Protein AF-A0A0Z8J1K8-F1 (afdb_monomer_lite)

Radius of gyration: 13.51 Å; chains: 1; bounding box: 34×31×32 Å

InterPro domains:
  IPR025164 Toastrack DUF4097 [PF13349] (2-109)

pLDDT: mean 90.35, std 10.26, range [51.66, 98.38]

Organism: Streptococcus suis (NCBI:txid1307)

Sequence (131 aa):
MTIQDFQLFVENGDMLIENSHISLIRLLHINGEVAINQSTLTSPADITDTTRSILTVEDGDFKAENLKLEGKHGISNYDGSIDISLHPKTKTDIHIDASQNNLGIDLPTYSNPQATNYLYISTLDGELNIQ

Secondary structure (DSSP, 8-state):
-EEEEEEEEEESS-EEEES-EEEEEEEEEESS-EEEES-EEE--TT--TT--EEEEEEES-EEEEEEEEESEEEEEEEES-EEEEE-HHHHTSEEEEEEETTB-----TTB-TT-SEEEEEEESSS-EEE-

Foldseek 3Di:
DEEEADDDEEEADEAEAEPYEYQAQEYEYEHYEYEAEPYEYEHDPPADPPGAREYEYEAYEYEYYQYHYHAGYEYEYEHYEYAYEHNPVCLQFEAEDEDEQPDDDDDDPSHDPPGRYYYYYYYYPYYYHYD

Structure (mmCIF, N/CA/C/O backbone):
data_AF-A0A0Z8J1K8-F1
#
_entry.id   AF-A0A0Z8J1K8-F1
#
loop_
_atom_site.group_PDB
_atom_site.id
_atom_site.type_symbol
_atom_site.label_atom_id
_atom_site.label_alt_id
_atom_site.label_comp_id
_atom_site.label_asym_id
_atom_site.label_entity_id
_atom_site.label_seq_id
_atom_site.pdbx_PDB_ins_code
_atom_site.Cartn_x
_atom_site.Cartn_y
_atom_site.Cartn_z
_atom_site.occupancy
_atom_site.B_iso_or_equiv
_atom_site.auth_seq_id
_atom_site.auth_comp_id
_atom_site.auth_asym_id
_atom_site.auth_atom_id
_atom_site.pdbx_PDB_model_num
ATOM 1 N N . MET A 1 1 ? 1.849 -16.063 8.731 1.00 70.44 1 MET A N 1
ATOM 2 C CA . MET A 1 1 ? 3.192 -15.703 9.247 1.00 70.44 1 MET A CA 1
ATOM 3 C C . MET A 1 1 ? 3.130 -14.282 9.788 1.00 70.44 1 MET A C 1
ATOM 5 O O . MET A 1 1 ? 2.420 -13.484 9.185 1.00 70.44 1 MET A O 1
ATOM 9 N N . THR A 1 2 ? 3.818 -13.982 10.895 1.00 75.69 2 THR A N 1
ATOM 10 C CA . THR A 1 2 ? 3.892 -12.622 11.459 1.00 75.69 2 THR A CA 1
ATOM 11 C C . THR A 1 2 ? 5.333 -12.133 11.422 1.00 75.69 2 THR A C 1
ATOM 13 O O . THR A 1 2 ? 6.205 -12.812 11.961 1.00 75.69 2 THR A O 1
ATOM 16 N N . ILE A 1 3 ? 5.576 -10.981 10.798 1.00 83.38 3 ILE A N 1
ATOM 17 C CA . ILE A 1 3 ? 6.897 -10.339 10.717 1.00 83.38 3 ILE A CA 1
ATOM 18 C C . ILE A 1 3 ? 6.809 -8.977 11.408 1.00 83.38 3 ILE A C 1
ATOM 20 O O . ILE A 1 3 ? 5.862 -8.230 11.166 1.00 83.38 3 ILE A O 1
ATOM 24 N N . GLN A 1 4 ? 7.770 -8.671 12.281 1.00 83.88 4 GLN A N 1
ATOM 25 C CA . GLN A 1 4 ? 7.846 -7.393 12.991 1.00 83.88 4 GLN A CA 1
ATOM 26 C C . GLN A 1 4 ? 8.943 -6.505 12.406 1.00 83.88 4 GLN A C 1
ATOM 28 O O . GLN A 1 4 ? 9.975 -7.017 11.976 1.00 83.88 4 GLN A O 1
ATOM 33 N N . ASP A 1 5 ? 8.693 -5.195 12.398 1.00 82.88 5 ASP A N 1
ATOM 34 C CA . ASP A 1 5 ? 9.638 -4.142 12.010 1.00 82.88 5 ASP A CA 1
ATOM 35 C C . ASP A 1 5 ? 10.343 -4.400 10.676 1.00 82.88 5 ASP A C 1
ATOM 37 O O . ASP A 1 5 ? 11.548 -4.204 10.512 1.00 82.88 5 ASP A O 1
ATOM 41 N N . PHE A 1 6 ? 9.560 -4.867 9.705 1.00 85.69 6 PHE A N 1
ATOM 42 C CA . PHE A 1 6 ? 10.064 -5.315 8.426 1.00 85.69 6 PHE A CA 1
ATOM 43 C C . PHE A 1 6 ? 10.659 -4.152 7.636 1.00 85.69 6 PHE A C 1
ATOM 45 O O . PHE A 1 6 ? 9.991 -3.147 7.352 1.00 85.69 6 PHE A O 1
ATOM 52 N N . GLN A 1 7 ? 11.929 -4.329 7.280 1.00 90.81 7 GLN A N 1
ATOM 53 C CA . GLN A 1 7 ? 12.661 -3.486 6.353 1.00 90.81 7 GLN A CA 1
ATOM 54 C C . GLN A 1 7 ? 13.272 -4.368 5.277 1.00 90.81 7 GLN A C 1
ATOM 56 O O . GLN A 1 7 ? 14.048 -5.272 5.588 1.00 90.81 7 GLN A O 1
ATOM 61 N N . LEU A 1 8 ? 12.926 -4.107 4.022 1.00 92.25 8 LEU A N 1
ATOM 62 C CA . LEU A 1 8 ? 13.472 -4.849 2.897 1.00 92.25 8 LEU A CA 1
ATOM 63 C C . LEU A 1 8 ? 13.803 -3.916 1.738 1.00 92.25 8 LEU A C 1
ATOM 65 O O . LEU A 1 8 ? 13.099 -2.944 1.459 1.00 92.25 8 LEU A O 1
ATOM 69 N N . PHE A 1 9 ? 14.900 -4.252 1.076 1.00 93.62 9 PHE A N 1
ATOM 70 C CA . PHE A 1 9 ? 15.330 -3.658 -0.168 1.00 93.62 9 PHE A CA 1
ATOM 71 C C . PHE A 1 9 ? 15.551 -4.777 -1.179 1.00 93.62 9 PHE A C 1
ATOM 73 O O . PHE A 1 9 ? 16.269 -5.733 -0.876 1.00 93.62 9 PHE A O 1
ATOM 80 N N . VAL A 1 10 ? 14.908 -4.676 -2.338 1.00 92.75 10 VAL A N 1
ATOM 81 C CA . VAL A 1 10 ? 15.067 -5.631 -3.437 1.00 92.75 10 VAL A CA 1
ATOM 82 C C . VAL A 1 10 ? 15.447 -4.875 -4.694 1.00 92.75 10 VAL A C 1
ATOM 84 O O . VAL A 1 10 ? 14.782 -3.917 -5.080 1.00 92.75 10 VAL A O 1
ATOM 87 N N . GLU A 1 11 ? 16.535 -5.328 -5.307 1.00 90.25 11 GLU A N 1
ATOM 88 C CA . GLU A 1 11 ? 17.012 -4.856 -6.597 1.00 90.25 11 GLU A CA 1
ATOM 89 C C . GLU A 1 11 ? 16.850 -5.998 -7.598 1.00 90.25 11 GLU A C 1
ATOM 91 O O . GLU A 1 11 ? 17.628 -6.958 -7.593 1.00 90.25 11 GLU A O 1
ATOM 96 N N . ASN A 1 12 ? 15.887 -5.836 -8.499 1.00 92.62 12 ASN A N 1
ATOM 97 C CA . ASN A 1 12 ? 15.514 -6.731 -9.589 1.00 92.62 12 ASN A CA 1
ATOM 98 C C . ASN A 1 12 ? 14.6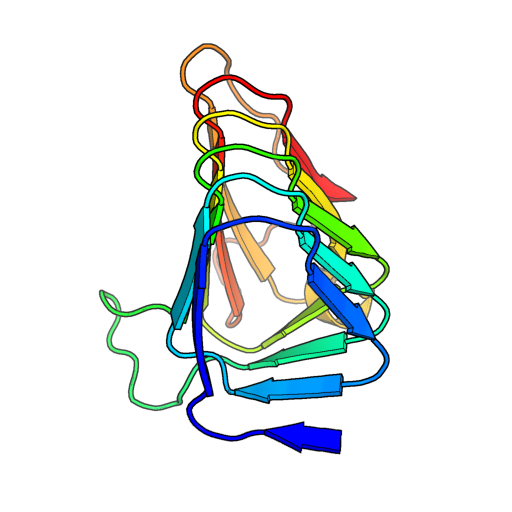69 -7.956 -9.213 1.00 92.62 12 ASN A C 1
ATOM 100 O O . ASN A 1 12 ? 14.879 -8.613 -8.192 1.00 92.62 12 ASN A O 1
ATOM 104 N N . GLY A 1 13 ? 13.805 -8.326 -10.163 1.00 93.25 13 GLY A N 1
ATOM 105 C CA . GLY A 1 13 ? 12.930 -9.493 -10.085 1.00 93.25 13 GLY A CA 1
ATOM 106 C C . GLY A 1 13 ? 11.642 -9.193 -9.330 1.00 93.25 13 GLY A C 1
ATOM 107 O O . GLY A 1 13 ? 11.560 -8.210 -8.610 1.00 93.25 13 GLY A O 1
ATOM 108 N N . ASP A 1 14 ? 10.632 -10.039 -9.505 1.00 96.75 14 ASP A N 1
ATOM 109 C CA . ASP A 1 14 ? 9.318 -9.778 -8.922 1.00 96.75 14 ASP A CA 1
ATOM 110 C C . ASP A 1 14 ? 9.245 -10.226 -7.459 1.00 96.75 14 ASP A C 1
ATOM 112 O O . ASP A 1 14 ? 9.809 -11.252 -7.055 1.00 96.75 14 ASP A O 1
ATOM 116 N N . MET A 1 15 ? 8.479 -9.481 -6.668 1.00 96.44 15 MET A N 1
ATOM 117 C CA . MET A 1 15 ? 8.176 -9.797 -5.282 1.00 96.44 15 MET A CA 1
ATOM 118 C C . MET A 1 15 ? 6.718 -10.211 -5.126 1.00 96.44 15 MET A C 1
ATOM 120 O O . MET A 1 15 ? 5.805 -9.488 -5.512 1.00 96.44 15 MET A O 1
ATOM 124 N N . LEU A 1 16 ? 6.501 -11.334 -4.443 1.00 96.69 16 LEU A N 1
ATOM 125 C CA . LEU A 1 16 ? 5.178 -11.800 -4.048 1.00 96.69 16 LEU A CA 1
ATOM 126 C C . LEU A 1 16 ? 5.117 -12.003 -2.530 1.00 96.69 16 LEU A C 1
ATOM 128 O O . LEU A 1 16 ? 5.899 -12.764 -1.958 1.00 96.69 16 LEU A O 1
ATOM 132 N N . ILE A 1 17 ? 4.158 -11.342 -1.884 1.00 95.06 17 ILE A N 1
ATOM 133 C CA . ILE A 1 17 ? 3.821 -11.526 -0.471 1.00 95.06 17 ILE A CA 1
ATOM 134 C C . ILE A 1 17 ? 2.376 -12.001 -0.380 1.00 95.06 17 ILE A C 1
ATOM 136 O O . ILE A 1 17 ? 1.454 -11.292 -0.775 1.00 95.06 17 ILE A O 1
ATOM 140 N N . GLU A 1 18 ? 2.162 -13.172 0.215 1.00 96.56 18 GLU A N 1
ATOM 141 C CA . GLU A 1 18 ? 0.822 -13.743 0.360 1.00 96.56 18 GLU A CA 1
ATOM 142 C C . GLU A 1 18 ? 0.537 -14.185 1.792 1.00 96.56 18 GLU A C 1
ATOM 144 O O . GLU A 1 18 ? 1.435 -14.626 2.519 1.00 96.56 18 GLU A O 1
ATOM 149 N N . ASN A 1 19 ? -0.735 -14.101 2.193 1.00 96.25 19 ASN A N 1
ATOM 150 C CA . ASN A 1 19 ? -1.257 -14.692 3.431 1.00 96.25 19 ASN A CA 1
ATOM 151 C C . ASN A 1 19 ? -0.440 -14.331 4.688 1.00 96.25 19 ASN A C 1
ATOM 153 O O . ASN A 1 19 ? -0.187 -15.161 5.576 1.00 96.25 19 ASN A O 1
ATOM 157 N N . SER A 1 20 ? 0.010 -13.077 4.752 1.00 95.44 20 SER A N 1
ATOM 158 C CA . SER A 1 20 ? 0.976 -12.609 5.743 1.00 95.44 20 SER A CA 1
ATOM 159 C C . SER A 1 20 ? 0.445 -11.442 6.569 1.00 95.44 20 SER A C 1
ATOM 161 O O . SER A 1 20 ? -0.391 -10.661 6.125 1.00 95.44 20 SER A O 1
ATOM 163 N N . HIS A 1 21 ? 0.936 -11.326 7.802 1.00 96.19 21 HIS A N 1
ATOM 164 C CA . HIS A 1 21 ? 0.732 -10.160 8.655 1.00 96.19 21 HIS A CA 1
ATOM 165 C C . HIS A 1 21 ? 2.093 -9.513 8.912 1.00 96.19 21 HIS A C 1
ATOM 167 O O . HIS A 1 21 ? 2.979 -10.140 9.496 1.00 96.19 21 HIS A O 1
ATOM 173 N N . ILE A 1 22 ? 2.283 -8.287 8.435 1.00 92.94 22 ILE A N 1
ATOM 174 C CA . ILE A 1 22 ? 3.586 -7.623 8.406 1.00 92.94 22 ILE A CA 1
ATOM 175 C C . ILE A 1 22 ? 3.462 -6.275 9.103 1.00 92.94 22 ILE A C 1
ATOM 177 O O . ILE A 1 22 ? 2.717 -5.415 8.641 1.00 92.94 22 ILE A O 1
ATOM 181 N N . SER A 1 23 ? 4.229 -6.083 10.176 1.00 92.25 23 SER A N 1
ATOM 182 C CA . SER A 1 23 ? 4.541 -4.740 10.668 1.00 92.25 23 SER A CA 1
ATOM 183 C C . SER A 1 23 ? 5.586 -4.142 9.738 1.00 92.25 23 SER A C 1
ATOM 185 O O . SER A 1 23 ? 6.742 -4.568 9.751 1.00 92.25 23 SER A O 1
ATOM 187 N N . LEU A 1 24 ? 5.165 -3.226 8.872 1.00 91.38 24 LEU A N 1
ATOM 188 C CA . LEU A 1 24 ? 6.003 -2.641 7.835 1.00 91.38 24 LEU A CA 1
ATOM 189 C C . LEU A 1 24 ? 6.597 -1.326 8.331 1.00 91.38 24 LEU A C 1
ATOM 191 O O . LEU A 1 24 ? 5.866 -0.394 8.659 1.00 91.38 24 LEU A O 1
ATOM 195 N N . ILE A 1 25 ? 7.925 -1.222 8.306 1.00 90.94 25 ILE A N 1
ATOM 196 C CA . ILE A 1 25 ? 8.607 0.071 8.416 1.00 90.94 25 ILE A CA 1
ATOM 197 C C . ILE A 1 25 ? 8.923 0.583 7.016 1.00 90.94 25 ILE A C 1
ATOM 199 O O . ILE A 1 25 ? 8.557 1.707 6.669 1.00 90.94 25 ILE A O 1
ATOM 203 N N . ARG A 1 26 ? 9.602 -0.239 6.208 1.00 92.56 26 ARG A N 1
ATOM 204 C CA . ARG A 1 26 ? 10.054 0.172 4.880 1.00 92.56 26 ARG A CA 1
ATOM 205 C C . ARG A 1 26 ? 10.154 -0.998 3.906 1.00 92.56 26 ARG A C 1
ATOM 207 O O . ARG A 1 26 ? 10.770 -2.010 4.210 1.00 92.56 26 ARG A O 1
ATOM 214 N N . LEU A 1 27 ? 9.637 -0.818 2.704 1.00 95.00 27 LEU A N 1
ATOM 215 C CA . LEU A 1 27 ? 9.913 -1.654 1.549 1.00 95.00 27 LEU A CA 1
ATOM 216 C C . LEU A 1 27 ? 10.325 -0.735 0.402 1.00 95.00 27 LEU A C 1
ATOM 218 O O . LEU A 1 27 ? 9.585 0.174 0.043 1.00 95.00 27 LEU A O 1
ATOM 222 N N . LEU A 1 28 ? 11.515 -0.953 -0.144 1.00 96.38 28 LEU A N 1
ATOM 223 C CA . LEU A 1 28 ? 11.948 -0.316 -1.382 1.00 96.38 28 LEU A CA 1
ATOM 224 C C . LEU A 1 28 ? 12.226 -1.416 -2.405 1.00 96.38 28 LEU A C 1
ATOM 226 O O . LEU A 1 28 ? 13.009 -2.327 -2.135 1.00 96.38 28 LEU A O 1
ATOM 230 N N . HIS A 1 29 ? 11.568 -1.322 -3.551 1.00 97.25 29 HIS A N 1
ATOM 231 C CA . HIS A 1 29 ? 11.676 -2.273 -4.640 1.00 97.25 29 HIS A CA 1
ATOM 232 C C . HIS A 1 29 ? 12.064 -1.555 -5.926 1.00 97.25 29 HIS A C 1
ATOM 234 O O . HIS A 1 29 ? 11.454 -0.549 -6.288 1.00 97.25 29 HIS A O 1
ATOM 240 N N . ILE A 1 30 ? 13.074 -2.075 -6.610 1.00 95.81 30 ILE A N 1
ATOM 241 C CA . ILE A 1 30 ? 13.608 -1.503 -7.843 1.00 95.81 30 ILE A CA 1
ATOM 242 C C . ILE A 1 30 ? 13.600 -2.592 -8.921 1.00 95.81 30 ILE A C 1
ATOM 244 O O . ILE A 1 30 ? 14.013 -3.719 -8.646 1.00 95.81 30 ILE A O 1
ATOM 248 N N . ASN A 1 31 ? 13.181 -2.242 -10.141 1.00 93.94 31 ASN A N 1
ATOM 249 C CA . ASN A 1 31 ? 13.203 -3.088 -11.343 1.00 93.94 31 ASN A CA 1
ATOM 250 C C . ASN A 1 31 ? 12.449 -4.427 -11.205 1.00 93.94 31 ASN A C 1
ATOM 252 O O . ASN A 1 31 ? 13.024 -5.509 -11.367 1.00 93.94 31 ASN A O 1
ATOM 256 N N . GLY A 1 32 ? 11.158 -4.373 -10.908 1.00 94.75 32 GLY A N 1
ATOM 257 C CA . GLY A 1 32 ? 10.283 -5.540 -10.900 1.00 94.75 32 GLY A CA 1
ATOM 258 C C . GLY A 1 32 ? 8.939 -5.251 -10.249 1.00 94.75 32 GLY A C 1
ATOM 259 O O . GLY A 1 32 ? 8.777 -4.261 -9.529 1.00 94.75 32 GLY A O 1
ATOM 260 N N . GLU A 1 33 ? 7.977 -6.134 -10.499 1.00 96.44 33 GLU A N 1
ATOM 261 C CA . GLU A 1 33 ? 6.629 -5.990 -9.957 1.00 96.44 33 GLU A CA 1
ATOM 262 C C . GLU A 1 33 ? 6.578 -6.385 -8.478 1.00 96.44 33 GLU A C 1
ATOM 264 O O . GLU A 1 33 ? 7.276 -7.290 -8.016 1.00 96.44 33 GLU A O 1
ATOM 269 N N . VAL A 1 34 ? 5.691 -5.735 -7.727 1.00 97.81 34 VAL A N 1
ATOM 270 C CA . VAL A 1 34 ? 5.396 -6.093 -6.338 1.00 97.81 34 VAL A CA 1
ATOM 271 C C . VAL A 1 34 ? 3.922 -6.452 -6.216 1.00 97.81 34 VAL A C 1
ATOM 273 O O . VAL A 1 34 ? 3.049 -5.616 -6.440 1.00 97.81 34 VAL A O 1
ATOM 276 N N . ALA A 1 35 ? 3.649 -7.684 -5.791 1.00 98.19 35 ALA A N 1
ATOM 277 C CA . ALA A 1 35 ? 2.314 -8.189 -5.508 1.00 98.19 35 ALA A CA 1
ATOM 278 C C . ALA A 1 35 ? 2.144 -8.501 -4.010 1.00 98.19 35 ALA A C 1
ATOM 280 O O . ALA A 1 35 ? 2.912 -9.278 -3.436 1.00 98.19 35 ALA A O 1
ATOM 281 N N . ILE A 1 36 ? 1.121 -7.927 -3.365 1.00 97.31 36 ILE A N 1
ATOM 282 C CA . ILE A 1 36 ? 0.768 -8.221 -1.965 1.00 97.31 36 ILE A CA 1
ATOM 283 C C . ILE A 1 36 ? -0.690 -8.671 -1.866 1.00 97.31 36 ILE A C 1
ATOM 285 O O . ILE A 1 36 ? -1.606 -7.852 -1.887 1.00 97.31 36 ILE A O 1
ATOM 289 N N . ASN A 1 37 ? -0.913 -9.967 -1.658 1.00 97.81 37 ASN A N 1
ATOM 290 C CA . ASN A 1 37 ? -2.251 -10.553 -1.696 1.00 97.81 37 ASN A CA 1
ATOM 291 C C . ASN A 1 37 ? -2.666 -11.131 -0.344 1.00 97.81 37 ASN A C 1
ATOM 293 O O . ASN A 1 37 ? -1.873 -11.751 0.373 1.00 97.81 37 ASN A O 1
ATOM 297 N N . GLN A 1 38 ? -3.937 -10.934 0.012 1.00 97.38 38 GLN A N 1
ATOM 298 C CA . GLN A 1 38 ? -4.578 -11.512 1.200 1.00 97.38 38 GLN A CA 1
ATOM 299 C C . GLN A 1 38 ? -3.768 -11.286 2.486 1.00 97.38 38 GLN A C 1
ATOM 301 O O . GLN A 1 38 ? -3.685 -12.148 3.363 1.00 97.38 38 GLN A O 1
ATOM 306 N N . SER A 1 39 ? -3.130 -10.122 2.575 1.00 97.62 39 SER A N 1
ATOM 307 C CA . SER A 1 39 ? -2.177 -9.800 3.629 1.00 97.62 39 SER A CA 1
ATOM 308 C C . SER A 1 39 ? -2.631 -8.586 4.428 1.00 97.62 39 SER A C 1
ATOM 310 O O . SER A 1 39 ? -3.457 -7.784 3.991 1.00 97.62 39 SER A O 1
ATOM 312 N N . THR A 1 40 ? -2.112 -8.475 5.645 1.00 97.38 40 THR A N 1
ATOM 313 C CA . THR A 1 40 ? -2.301 -7.311 6.509 1.00 97.38 40 THR A CA 1
ATOM 314 C C . THR A 1 40 ? -0.980 -6.579 6.662 1.00 97.38 40 THR A C 1
ATOM 316 O O . THR A 1 40 ? 0.001 -7.189 7.087 1.00 97.38 40 THR A O 1
ATOM 319 N N . LEU A 1 41 ? -0.972 -5.283 6.361 1.00 95.50 41 LEU A N 1
ATOM 320 C CA . LEU A 1 41 ? 0.129 -4.390 6.689 1.00 95.50 41 LEU A CA 1
ATOM 321 C C . LEU A 1 41 ? -0.271 -3.546 7.890 1.00 95.50 41 LEU A C 1
ATOM 323 O O . LEU A 1 41 ? -1.282 -2.840 7.865 1.00 95.50 41 LEU A O 1
ATOM 327 N N . THR A 1 42 ? 0.540 -3.611 8.934 1.00 94.00 42 THR A N 1
ATOM 328 C CA . THR A 1 42 ? 0.414 -2.761 10.110 1.00 94.00 42 THR A CA 1
ATOM 329 C C . THR A 1 42 ? 1.567 -1.775 10.125 1.00 94.00 42 THR A C 1
ATOM 331 O O . THR A 1 42 ? 2.697 -2.116 9.781 1.00 94.00 42 THR A O 1
ATOM 334 N N . SER A 1 43 ? 1.285 -0.517 10.442 1.00 89.25 43 SER A N 1
ATOM 335 C CA . SER A 1 43 ? 2.344 0.455 10.684 1.00 89.25 43 SER A CA 1
ATOM 336 C C . SER A 1 43 ? 2.750 0.385 12.166 1.00 89.25 43 SER A C 1
ATOM 338 O O . SER A 1 43 ? 1.861 0.241 13.010 1.00 89.25 43 SER A O 1
ATOM 340 N N . PRO A 1 44 ? 4.039 0.522 12.520 1.00 80.81 44 PRO A N 1
ATOM 341 C CA . PRO A 1 44 ? 4.473 0.626 13.913 1.00 80.81 44 PRO A CA 1
ATOM 342 C C . PRO A 1 44 ? 3.688 1.674 14.729 1.00 80.81 44 PRO A C 1
ATOM 344 O O . PRO A 1 44 ? 3.215 2.674 14.193 1.00 80.81 44 PRO A O 1
ATOM 347 N N . ALA A 1 45 ? 3.553 1.461 16.041 1.00 69.00 45 ALA A N 1
ATOM 348 C CA . ALA A 1 45 ? 2.750 2.325 16.918 1.00 69.00 45 ALA A CA 1
ATOM 349 C C . ALA A 1 45 ? 3.393 3.699 17.205 1.00 69.00 45 ALA A C 1
ATOM 351 O O . ALA A 1 45 ? 2.676 4.674 17.413 1.00 69.00 45 ALA A O 1
ATOM 352 N N . ASP A 1 46 ? 4.727 3.795 17.166 1.00 61.97 46 ASP A N 1
ATOM 353 C CA . ASP A 1 46 ? 5.493 5.012 17.510 1.00 61.97 46 ASP A CA 1
ATOM 354 C C . ASP A 1 46 ? 5.600 6.019 16.353 1.00 61.97 46 ASP A C 1
ATOM 356 O O . ASP A 1 46 ? 6.492 6.869 16.280 1.00 61.97 46 ASP A O 1
ATOM 360 N N . ILE A 1 47 ? 4.672 5.919 15.413 1.00 57.09 47 ILE A N 1
ATOM 361 C CA . ILE A 1 47 ? 4.632 6.724 14.212 1.00 57.09 47 ILE A CA 1
ATOM 362 C C . ILE A 1 47 ? 3.939 8.052 14.543 1.00 57.09 47 ILE A C 1
ATOM 364 O O . ILE A 1 47 ? 2.713 8.164 14.569 1.00 57.09 47 ILE A O 1
ATOM 368 N N . THR A 1 48 ? 4.746 9.079 14.822 1.00 54.91 48 THR A N 1
ATOM 369 C CA . THR A 1 48 ? 4.291 10.478 14.894 1.00 54.91 48 THR A CA 1
ATOM 370 C C . THR A 1 48 ? 3.612 10.886 13.582 1.00 54.91 48 THR A C 1
ATOM 372 O O . THR A 1 48 ? 3.829 10.247 12.556 1.00 54.91 48 THR A O 1
ATOM 375 N N . ASP A 1 49 ? 2.826 11.969 13.571 1.00 53.09 49 ASP A N 1
ATOM 376 C CA . ASP A 1 49 ? 2.076 12.440 12.388 1.00 53.09 49 ASP A CA 1
ATOM 377 C C . ASP A 1 49 ? 2.894 12.604 11.088 1.00 53.09 49 ASP A C 1
ATOM 379 O O . ASP A 1 49 ? 2.313 12.699 10.012 1.00 53.09 49 ASP A O 1
ATOM 383 N N . THR A 1 50 ? 4.226 12.598 11.165 1.00 51.66 50 THR A N 1
ATOM 384 C CA . THR A 1 50 ? 5.152 12.696 10.027 1.00 51.66 50 THR A CA 1
ATOM 385 C C . THR A 1 50 ? 5.749 11.370 9.565 1.00 51.66 50 THR A C 1
ATOM 387 O O . THR A 1 50 ? 6.288 11.296 8.463 1.00 51.66 50 THR A O 1
ATOM 390 N N . THR A 1 51 ? 5.729 10.341 10.406 1.00 59.09 51 THR A N 1
ATOM 391 C CA . THR A 1 51 ? 6.289 9.034 10.063 1.00 59.09 51 THR A CA 1
ATOM 392 C C . THR A 1 51 ? 5.143 8.213 9.458 1.00 59.09 51 THR A C 1
ATOM 394 O O . THR A 1 51 ? 3.980 8.420 9.785 1.00 59.09 51 THR A O 1
ATOM 397 N N . ARG A 1 52 ? 5.414 7.304 8.535 1.00 77.12 52 ARG A N 1
ATOM 398 C CA . ARG A 1 52 ? 4.452 6.320 8.012 1.00 77.12 52 ARG A CA 1
ATOM 399 C C . ARG A 1 52 ? 5.263 5.100 7.615 1.00 77.12 52 ARG A C 1
ATOM 401 O O . ARG A 1 52 ? 6.467 5.245 7.394 1.00 77.12 52 ARG A O 1
ATOM 408 N N . SER A 1 53 ? 4.653 3.922 7.534 1.00 90.50 53 SER A N 1
ATOM 409 C CA . SER A 1 53 ? 5.316 2.845 6.794 1.00 90.50 53 SER A CA 1
ATOM 410 C C . SER A 1 53 ? 5.523 3.328 5.353 1.00 90.50 53 SER A C 1
ATOM 412 O O . SER A 1 53 ? 4.702 4.085 4.829 1.00 90.50 53 SER A O 1
ATOM 414 N N . ILE A 1 54 ? 6.640 2.973 4.729 1.00 92.62 54 ILE A N 1
ATOM 415 C CA . ILE A 1 54 ? 6.945 3.424 3.366 1.00 92.62 54 ILE A CA 1
ATOM 416 C C . ILE A 1 54 ? 7.091 2.202 2.478 1.00 92.62 54 ILE A C 1
ATOM 418 O O . ILE A 1 54 ? 7.930 1.350 2.746 1.00 92.62 54 ILE A O 1
ATOM 422 N N . LEU A 1 55 ? 6.303 2.138 1.414 1.00 96.00 55 LEU A N 1
ATOM 423 C CA . LEU A 1 55 ? 6.459 1.200 0.318 1.00 96.00 55 LEU A CA 1
ATOM 424 C C . LEU A 1 55 ? 6.720 2.006 -0.949 1.00 96.00 55 LEU A C 1
ATOM 426 O O . LEU A 1 55 ? 5.880 2.802 -1.362 1.00 96.00 55 LEU A O 1
ATOM 430 N N . THR A 1 56 ? 7.881 1.804 -1.556 1.00 96.31 56 THR A N 1
ATOM 431 C CA . THR A 1 56 ? 8.258 2.462 -2.805 1.00 96.31 56 THR A CA 1
ATOM 432 C C . THR A 1 56 ? 8.602 1.413 -3.850 1.00 96.31 56 THR A C 1
ATOM 434 O O . THR A 1 56 ? 9.418 0.533 -3.578 1.00 96.31 56 THR A O 1
ATOM 437 N N . VAL A 1 57 ? 7.990 1.529 -5.027 1.00 96.94 57 VAL A N 1
ATOM 438 C CA . VAL A 1 57 ? 8.341 0.778 -6.238 1.00 96.94 57 VAL A CA 1
ATOM 439 C C . VAL A 1 57 ? 8.861 1.784 -7.263 1.00 96.94 57 VAL A C 1
ATOM 441 O O . VAL A 1 57 ? 8.188 2.775 -7.532 1.00 96.94 57 VAL A O 1
ATOM 444 N N . GLU A 1 58 ? 10.087 1.605 -7.751 1.00 94.00 58 GLU A N 1
ATOM 445 C CA . GLU A 1 58 ? 10.715 2.594 -8.644 1.00 94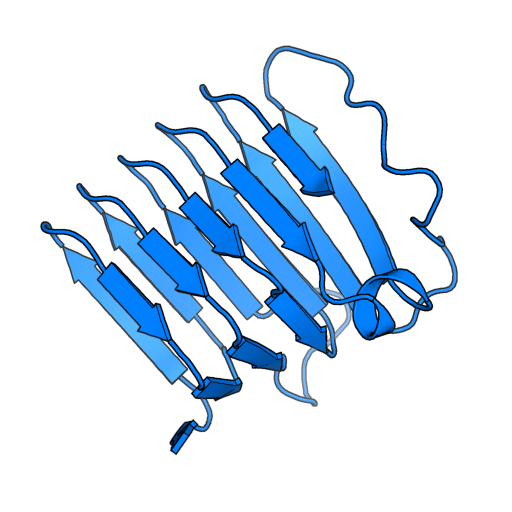.00 58 GLU A CA 1
ATOM 446 C C . GLU A 1 58 ? 10.525 2.286 -10.133 1.00 94.00 58 GLU A C 1
ATOM 448 O O . GLU A 1 58 ? 10.385 3.227 -10.903 1.00 94.00 58 GLU A O 1
ATOM 453 N N . ASP A 1 59 ? 10.482 1.007 -10.514 1.00 93.31 59 ASP A N 1
ATOM 454 C CA . ASP A 1 59 ? 10.295 0.527 -11.892 1.00 93.31 59 ASP A CA 1
ATOM 455 C C . ASP A 1 59 ? 9.564 -0.821 -11.836 1.00 93.31 59 ASP A C 1
ATOM 457 O O . ASP A 1 59 ? 10.149 -1.825 -11.419 1.00 93.31 59 ASP A O 1
ATOM 461 N N . GLY A 1 60 ? 8.267 -0.812 -12.143 1.00 94.94 60 GLY A N 1
ATOM 462 C CA . GLY A 1 60 ? 7.368 -1.964 -12.058 1.00 94.94 60 GLY A CA 1
ATOM 463 C C . GLY A 1 60 ? 6.020 -1.635 -11.416 1.00 94.94 60 GLY A C 1
ATOM 464 O O . GLY A 1 60 ? 5.868 -0.657 -10.690 1.00 94.94 60 GLY A O 1
ATOM 465 N N . ASP A 1 61 ? 5.011 -2.471 -11.657 1.00 96.75 61 ASP A N 1
ATOM 466 C CA . ASP A 1 61 ? 3.681 -2.281 -11.072 1.00 96.75 61 ASP A CA 1
ATOM 467 C C . ASP A 1 61 ? 3.636 -2.674 -9.587 1.00 96.75 61 ASP A C 1
ATOM 469 O O . ASP A 1 61 ? 4.269 -3.640 -9.151 1.00 96.75 61 ASP A O 1
ATOM 473 N N . PHE A 1 62 ? 2.794 -1.978 -8.819 1.00 97.62 62 PHE A N 1
ATOM 474 C CA . PHE A 1 62 ? 2.372 -2.416 -7.489 1.00 97.62 62 PHE A CA 1
ATOM 475 C C . PHE A 1 62 ? 0.922 -2.898 -7.539 1.00 97.62 62 PHE A C 1
ATOM 477 O O . PHE A 1 62 ? 0.007 -2.119 -7.811 1.00 97.62 62 PHE A O 1
ATOM 484 N N . LYS A 1 63 ? 0.707 -4.179 -7.239 1.00 98.31 63 LYS A N 1
ATOM 485 C CA . LYS A 1 63 ? -0.616 -4.811 -7.211 1.00 98.31 63 LYS A CA 1
ATOM 486 C C . LYS A 1 63 ? -0.894 -5.347 -5.816 1.00 98.31 63 LYS A C 1
ATOM 488 O O . LYS A 1 63 ? -0.038 -5.981 -5.199 1.00 98.31 63 LYS A O 1
ATOM 493 N N . ALA A 1 64 ? -2.092 -5.121 -5.296 1.00 98.12 64 ALA A N 1
ATOM 494 C CA . ALA A 1 64 ? -2.470 -5.699 -4.018 1.00 98.12 64 ALA A CA 1
ATOM 495 C C . ALA A 1 64 ? -3.928 -6.143 -3.987 1.00 98.12 64 ALA A C 1
ATOM 497 O O . ALA A 1 64 ? -4.839 -5.338 -4.166 1.00 98.12 64 ALA A O 1
ATOM 498 N N . GLU A 1 65 ? -4.158 -7.420 -3.693 1.00 98.38 65 GLU A N 1
ATOM 499 C CA . GLU A 1 65 ? -5.502 -7.981 -3.601 1.00 98.38 65 GLU A CA 1
ATOM 500 C C . GLU A 1 65 ? -5.934 -8.208 -2.154 1.00 98.38 65 GLU A C 1
ATOM 502 O O . GLU A 1 65 ? -5.253 -8.880 -1.373 1.00 98.38 65 GLU A O 1
ATOM 507 N N . ASN A 1 66 ? 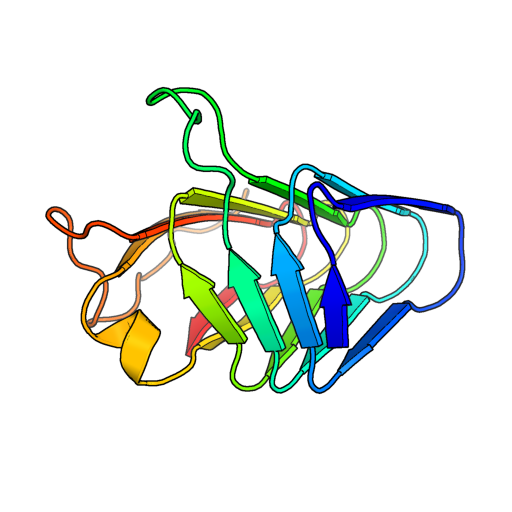-7.123 -7.711 -1.800 1.00 97.88 66 ASN A N 1
ATOM 508 C CA . ASN A 1 66 ? -7.709 -7.859 -0.468 1.00 97.88 66 ASN A CA 1
ATOM 509 C C . ASN A 1 66 ? -6.748 -7.410 0.656 1.00 97.88 66 ASN A C 1
ATOM 511 O O . ASN A 1 66 ? -6.629 -8.061 1.699 1.00 97.88 66 ASN A O 1
ATOM 515 N N . LEU A 1 67 ? -6.043 -6.300 0.422 1.00 97.81 67 LEU A N 1
ATOM 516 C CA . LEU A 1 67 ? -5.034 -5.754 1.320 1.00 97.81 67 LEU A CA 1
ATOM 517 C C . LEU A 1 67 ? -5.698 -5.106 2.533 1.00 97.81 67 LEU A C 1
ATOM 519 O O . LEU A 1 67 ? -6.483 -4.162 2.405 1.00 97.81 67 LEU A O 1
ATOM 523 N N . LYS A 1 68 ? -5.375 -5.592 3.730 1.00 98.00 68 LYS A N 1
ATOM 524 C CA . LYS A 1 68 ? -5.808 -4.961 4.976 1.00 98.00 68 LYS A CA 1
ATOM 525 C C . LYS A 1 68 ? -4.723 -4.008 5.474 1.00 98.00 68 LYS A C 1
ATOM 527 O O . LYS A 1 68 ? -3.615 -4.441 5.765 1.00 98.00 68 LYS A O 1
ATOM 532 N N . LEU A 1 69 ? -5.054 -2.731 5.610 1.00 95.88 69 LEU A N 1
ATOM 533 C CA . LEU A 1 69 ? -4.177 -1.714 6.193 1.00 95.88 69 LEU A CA 1
ATOM 534 C C . LEU A 1 69 ? -4.635 -1.375 7.611 1.00 95.88 69 LEU A C 1
ATOM 536 O O . LEU A 1 69 ? -5.827 -1.140 7.825 1.00 95.88 69 LEU A O 1
ATOM 540 N N . GLU A 1 70 ? -3.688 -1.338 8.546 1.00 94.81 70 GLU A N 1
ATOM 541 C CA . GLU A 1 70 ? -3.880 -0.841 9.913 1.00 94.81 70 GLU A CA 1
ATOM 542 C C . GLU A 1 70 ? -2.781 0.182 10.245 1.00 94.81 70 GLU A C 1
ATOM 544 O O . GLU A 1 70 ? -1.592 -0.100 10.080 1.00 94.81 70 GLU A O 1
ATOM 549 N N . GLY A 1 71 ? -3.160 1.377 10.687 1.00 92.56 71 GLY A N 1
ATOM 550 C CA . GLY A 1 71 ? -2.256 2.501 10.925 1.00 92.56 71 GLY A CA 1
ATOM 551 C C . GLY A 1 71 ? -1.984 3.355 9.679 1.00 92.56 71 GLY A C 1
ATOM 552 O O . GLY A 1 71 ? -2.853 3.510 8.820 1.00 92.56 71 GLY A O 1
ATOM 553 N N . LYS A 1 72 ? -0.797 3.966 9.602 1.00 92.75 72 LYS A N 1
ATOM 554 C CA . LYS A 1 72 ? -0.434 4.977 8.594 1.00 92.75 72 LYS A CA 1
ATOM 555 C C . LYS A 1 72 ? 0.596 4.435 7.603 1.00 92.75 72 LYS A C 1
ATOM 557 O O . LYS A 1 72 ? 1.712 4.088 7.991 1.00 92.75 72 LYS A O 1
ATOM 562 N N . HIS A 1 73 ? 0.238 4.426 6.322 1.00 94.62 73 HIS A N 1
ATOM 563 C CA . HIS A 1 73 ? 1.041 3.867 5.234 1.00 94.62 73 HIS A CA 1
ATOM 564 C C . HIS A 1 73 ? 1.242 4.884 4.112 1.00 94.62 73 HIS A C 1
ATOM 566 O O . HIS A 1 73 ? 0.355 5.678 3.807 1.00 94.62 73 HIS A O 1
ATOM 572 N N . GLY A 1 74 ? 2.426 4.866 3.512 1.00 94.31 74 GLY A N 1
ATOM 573 C CA . GLY A 1 74 ? 2.785 5.603 2.309 1.00 94.31 74 GLY A CA 1
ATOM 574 C C . GLY A 1 74 ? 3.164 4.624 1.207 1.00 94.31 74 GLY A C 1
ATOM 575 O O . GLY A 1 74 ? 4.122 3.880 1.386 1.00 94.31 74 GLY A O 1
ATOM 576 N N . ILE A 1 75 ? 2.435 4.625 0.095 1.00 95.38 75 ILE A N 1
ATOM 577 C CA . ILE A 1 75 ? 2.702 3.776 -1.069 1.00 95.38 75 ILE A CA 1
ATOM 578 C C . ILE A 1 75 ? 2.993 4.676 -2.265 1.00 95.38 75 ILE A C 1
ATOM 580 O O . ILE A 1 75 ? 2.140 5.453 -2.681 1.00 95.38 75 ILE A O 1
ATOM 584 N N . SER A 1 76 ? 4.192 4.586 -2.821 1.00 94.81 76 SER A N 1
ATOM 585 C CA . SER A 1 76 ? 4.594 5.378 -3.980 1.00 94.81 76 SER A CA 1
ATOM 586 C C . SER A 1 76 ? 5.095 4.480 -5.099 1.00 94.81 76 SER A C 1
ATOM 588 O O . SER A 1 76 ? 5.942 3.624 -4.852 1.00 94.81 76 SER A O 1
ATOM 590 N N . ASN A 1 77 ? 4.633 4.726 -6.318 1.00 94.31 77 ASN A N 1
ATOM 591 C CA . ASN A 1 77 ? 5.197 4.142 -7.523 1.00 94.31 77 ASN A CA 1
ATOM 592 C C . ASN A 1 77 ? 5.774 5.259 -8.403 1.00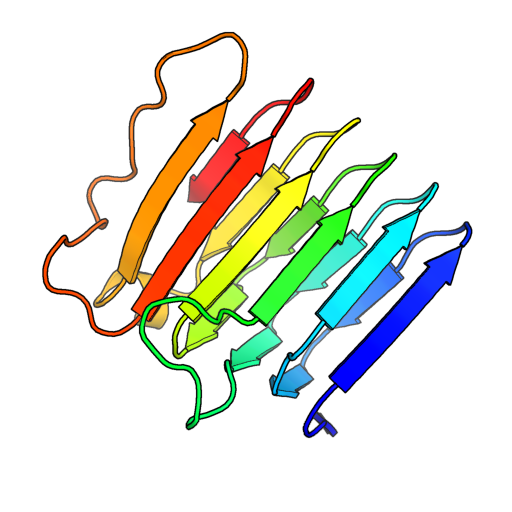 94.31 77 ASN A C 1
ATOM 594 O O . ASN A 1 77 ? 5.130 6.295 -8.569 1.00 94.31 77 ASN A O 1
ATOM 598 N N . TYR A 1 78 ? 7.000 5.106 -8.894 1.00 92.31 78 TYR A N 1
ATOM 599 C CA . TYR A 1 78 ? 7.588 6.078 -9.813 1.00 92.31 78 TYR A CA 1
ATOM 600 C C . TYR A 1 78 ? 7.300 5.675 -11.257 1.00 92.31 78 TYR A C 1
ATOM 602 O O . TYR A 1 78 ? 6.459 6.314 -11.886 1.00 92.31 78 TYR A O 1
ATOM 610 N N . ASP A 1 79 ? 7.904 4.598 -11.749 1.00 91.75 79 ASP A N 1
ATOM 611 C CA . ASP A 1 79 ? 7.690 4.109 -13.110 1.00 91.75 79 ASP A CA 1
ATOM 612 C C . ASP A 1 79 ? 6.809 2.850 -13.107 1.00 91.75 79 ASP A C 1
ATOM 614 O O . ASP A 1 79 ? 7.279 1.714 -13.181 1.00 91.75 79 ASP A O 1
ATOM 618 N N . GLY A 1 80 ? 5.502 3.054 -12.936 1.00 92.38 80 GLY A N 1
ATOM 619 C CA . GLY A 1 80 ? 4.540 1.958 -12.894 1.00 92.38 80 GLY A CA 1
ATOM 620 C C . GLY A 1 80 ? 3.177 2.337 -12.331 1.00 92.38 80 GLY A C 1
ATOM 621 O O . GLY A 1 80 ? 2.968 3.403 -11.735 1.00 92.38 80 GLY A O 1
ATOM 622 N N . SER A 1 81 ? 2.215 1.437 -12.524 1.00 94.25 81 SER A N 1
ATOM 623 C CA . SER A 1 81 ? 0.853 1.625 -12.028 1.00 94.25 81 SER A CA 1
ATOM 624 C C . SER A 1 81 ? 0.696 1.087 -10.608 1.00 94.25 81 SER A C 1
ATOM 626 O O . SER A 1 81 ? 1.469 0.255 -10.125 1.00 94.25 81 SER A O 1
ATOM 628 N N . ILE A 1 82 ? -0.329 1.577 -9.919 1.00 96.19 82 ILE A N 1
ATOM 629 C CA . ILE A 1 82 ? -0.781 1.034 -8.645 1.00 96.19 82 ILE A CA 1
ATOM 630 C C . ILE A 1 82 ? -2.221 0.545 -8.802 1.00 96.19 82 ILE A C 1
ATOM 632 O O . ILE A 1 82 ? -3.109 1.335 -9.118 1.00 96.19 82 ILE A O 1
ATOM 636 N N . ASP A 1 83 ? -2.459 -0.734 -8.517 1.00 96.88 83 ASP A N 1
ATOM 637 C CA . ASP A 1 83 ? -3.797 -1.324 -8.422 1.00 96.88 83 ASP A CA 1
ATOM 638 C C . ASP A 1 83 ? -3.986 -1.987 -7.052 1.00 96.88 83 ASP A C 1
ATOM 640 O O . ASP A 1 83 ? -3.302 -2.953 -6.706 1.00 96.88 83 ASP A O 1
ATOM 644 N N . ILE A 1 84 ? -4.888 -1.441 -6.234 1.00 97.00 84 ILE A N 1
ATOM 645 C CA . ILE A 1 84 ? -5.148 -1.928 -4.877 1.00 97.00 84 ILE A CA 1
ATOM 646 C C . ILE A 1 84 ? -6.628 -2.238 -4.697 1.00 97.00 84 ILE A C 1
ATOM 648 O O . ILE A 1 84 ? -7.476 -1.349 -4.692 1.00 97.00 84 ILE A O 1
ATOM 652 N N . SER A 1 85 ? -6.920 -3.491 -4.374 1.00 97.50 85 SER A N 1
ATOM 653 C CA . SER A 1 85 ? -8.182 -3.906 -3.777 1.00 97.50 85 SER A CA 1
ATOM 654 C C . SER A 1 85 ? -8.044 -3.948 -2.256 1.00 97.50 85 SER A C 1
ATOM 656 O O . SER A 1 85 ? -7.317 -4.776 -1.698 1.00 97.50 85 SER A O 1
ATOM 658 N N . LEU A 1 86 ? -8.752 -3.061 -1.556 1.00 97.81 86 LEU A N 1
ATOM 659 C CA . LEU A 1 86 ? -8.704 -3.006 -0.096 1.00 97.81 86 LEU A CA 1
ATOM 660 C C . LEU A 1 86 ? -9.630 -4.049 0.538 1.00 97.81 86 LEU A C 1
ATOM 662 O O . LEU A 1 86 ? -10.753 -4.303 0.093 1.00 97.81 86 LEU A O 1
ATOM 666 N N . HIS A 1 87 ? -9.195 -4.602 1.666 1.00 98.31 87 HIS A N 1
ATOM 667 C CA . HIS A 1 87 ? -10.030 -5.465 2.489 1.00 98.31 87 HIS A CA 1
ATOM 668 C C . HIS A 1 87 ? -11.255 -4.681 3.018 1.00 98.31 87 HIS A C 1
ATOM 670 O O . HIS A 1 87 ? -11.096 -3.542 3.472 1.00 98.31 87 HIS A O 1
ATOM 676 N N . PRO A 1 88 ? -12.471 -5.268 3.081 1.00 97.06 88 PRO A N 1
ATOM 677 C CA . PRO A 1 88 ? -13.681 -4.564 3.532 1.00 97.06 88 PRO A CA 1
ATOM 678 C C . PRO A 1 88 ? -13.551 -3.868 4.895 1.00 97.06 88 PRO A C 1
ATOM 680 O O . PRO A 1 88 ? -14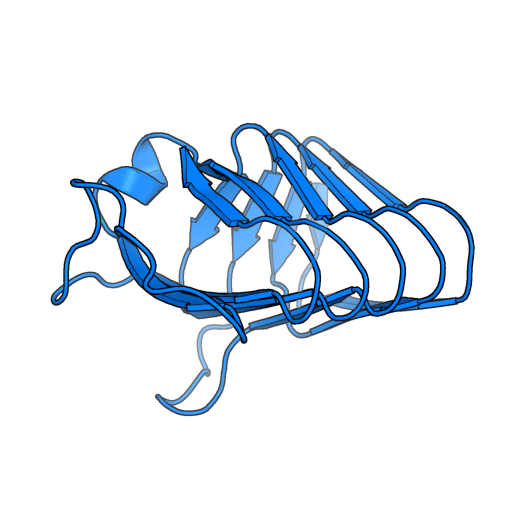.047 -2.765 5.078 1.00 97.06 88 PRO A O 1
ATOM 683 N N . LYS A 1 89 ? -12.835 -4.483 5.846 1.00 96.56 89 LYS A N 1
ATOM 684 C CA . LYS A 1 89 ? -12.537 -3.876 7.163 1.00 96.56 89 LYS A CA 1
ATOM 685 C C . LYS A 1 89 ? -11.658 -2.622 7.100 1.00 96.56 89 LYS A C 1
ATOM 687 O O . LYS A 1 89 ? -11.740 -1.809 8.005 1.00 96.56 89 LYS A O 1
ATOM 692 N N . THR A 1 90 ? -10.802 -2.468 6.093 1.00 96.62 90 THR A N 1
ATOM 693 C CA . THR A 1 90 ? -10.022 -1.231 5.929 1.00 96.62 90 THR A CA 1
ATOM 694 C C . THR A 1 90 ? -10.919 -0.125 5.384 1.00 96.62 90 THR A C 1
ATOM 696 O O . THR A 1 90 ? -10.881 0.990 5.886 1.00 96.62 90 THR A O 1
ATOM 699 N N . LYS A 1 91 ? -11.821 -0.451 4.449 1.00 96.19 91 LYS A N 1
ATOM 700 C CA . LYS A 1 91 ? -12.778 0.506 3.863 1.00 96.19 91 LYS A CA 1
ATOM 701 C C . LYS A 1 91 ? -13.708 1.158 4.888 1.00 96.19 91 LYS A C 1
ATOM 703 O O . LYS A 1 91 ? -14.232 2.230 4.623 1.00 96.19 91 LYS A O 1
ATOM 708 N N . THR A 1 92 ? -13.935 0.535 6.046 1.00 96.19 92 THR A N 1
ATOM 709 C CA . THR A 1 92 ? -14.786 1.122 7.094 1.00 96.19 92 THR A CA 1
ATOM 710 C C . THR A 1 92 ? -14.121 2.265 7.860 1.00 96.19 92 THR A C 1
ATOM 712 O O . THR A 1 92 ? -14.824 3.010 8.533 1.00 96.19 92 THR A O 1
ATOM 715 N N . ASP A 1 93 ? -12.792 2.380 7.806 1.00 95.31 93 ASP A N 1
ATOM 716 C CA . ASP A 1 93 ? -12.028 3.340 8.603 1.00 95.31 93 ASP A CA 1
ATOM 717 C C . ASP A 1 93 ? -10.681 3.659 7.935 1.00 95.31 93 ASP A C 1
ATOM 719 O O . ASP A 1 93 ? -9.629 3.283 8.441 1.00 95.31 93 ASP A O 1
ATOM 723 N N . ILE A 1 94 ? -10.696 4.308 6.769 1.00 95.88 94 ILE A N 1
ATOM 724 C CA . ILE A 1 94 ? -9.476 4.708 6.053 1.00 95.88 94 ILE A CA 1
ATOM 725 C C . ILE A 1 94 ? -9.605 6.135 5.529 1.00 95.88 94 ILE A C 1
ATOM 727 O O . ILE A 1 94 ? -10.611 6.491 4.921 1.00 95.88 94 ILE A O 1
ATOM 731 N N . HIS A 1 95 ? -8.574 6.945 5.738 1.00 95.19 95 HIS A N 1
ATOM 732 C CA . HIS A 1 95 ? -8.366 8.183 5.006 1.00 95.19 95 HIS A CA 1
ATOM 733 C C . HIS A 1 95 ? -7.410 7.906 3.853 1.00 95.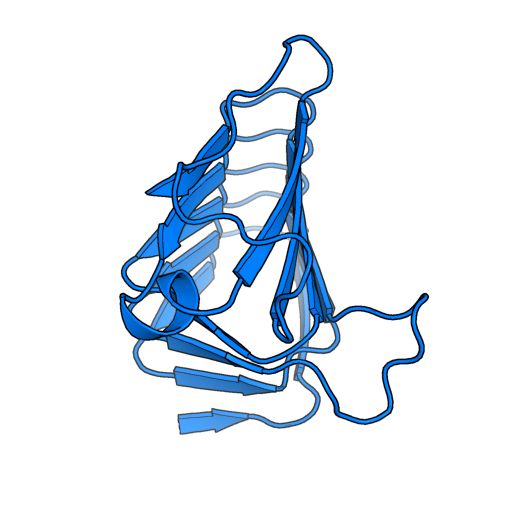19 95 HIS A C 1
ATOM 735 O O . HIS A 1 95 ? -6.347 7.322 4.066 1.00 95.19 95 HIS A O 1
ATOM 741 N N . ILE A 1 96 ? -7.780 8.325 2.648 1.00 94.56 96 ILE A N 1
ATOM 742 C CA . ILE A 1 96 ? -6.932 8.206 1.464 1.00 94.56 96 ILE A CA 1
ATOM 743 C C . ILE A 1 96 ? -6.596 9.605 0.972 1.00 94.56 96 ILE A C 1
ATOM 745 O O . ILE A 1 96 ? -7.500 10.376 0.650 1.00 94.56 96 ILE A O 1
ATOM 749 N N . ASP A 1 97 ? -5.301 9.885 0.897 1.00 92.19 97 ASP A N 1
ATOM 750 C CA . ASP A 1 97 ? -4.729 11.050 0.235 1.00 92.19 97 ASP A CA 1
ATOM 751 C C . ASP A 1 97 ? -3.932 10.549 -0.972 1.00 92.19 97 ASP A C 1
ATOM 753 O O . ASP A 1 97 ? -2.946 9.821 -0.819 1.00 92.19 97 ASP A O 1
ATOM 757 N N . ALA A 1 98 ? -4.420 10.863 -2.169 1.00 91.81 98 ALA A N 1
ATOM 758 C CA . ALA A 1 98 ? -3.921 10.311 -3.417 1.00 91.81 98 ALA A CA 1
ATOM 759 C C . ALA A 1 98 ? -3.407 11.421 -4.339 1.00 91.81 98 ALA A C 1
ATOM 761 O O . ALA A 1 98 ? -4.071 12.443 -4.511 1.00 91.81 98 ALA A O 1
ATOM 762 N N . SER A 1 99 ? -2.253 11.207 -4.974 1.00 89.81 99 SER A N 1
ATOM 763 C CA . SER A 1 99 ? -1.708 12.128 -5.984 1.00 89.81 99 SER A CA 1
ATOM 764 C C . SER A 1 99 ? -1.187 11.397 -7.227 1.00 89.81 99 SER A C 1
ATOM 766 O O . SER A 1 99 ? -0.629 10.307 -7.137 1.00 89.81 99 SER A O 1
ATOM 768 N N . GLN A 1 100 ? -1.382 11.998 -8.401 1.00 86.69 100 GLN A N 1
ATOM 769 C CA . GLN A 1 100 ? -0.869 11.519 -9.685 1.00 86.69 100 GLN A CA 1
ATOM 770 C C . GLN A 1 100 ? -0.383 12.732 -10.471 1.00 86.69 100 GLN A C 1
ATOM 772 O O . GLN A 1 100 ? -1.066 13.756 -10.512 1.00 86.69 100 GLN A O 1
ATOM 777 N N . ASN A 1 101 ? 0.806 12.646 -11.069 1.00 75.00 101 ASN A N 1
ATOM 778 C CA . ASN A 1 101 ? 1.536 13.832 -11.531 1.00 75.00 101 ASN A CA 1
ATOM 779 C C . ASN A 1 101 ? 0.854 14.592 -12.689 1.00 75.00 101 ASN A C 1
ATOM 781 O O . ASN A 1 101 ? 1.242 15.713 -13.003 1.00 75.00 101 ASN A O 1
ATOM 785 N N . ASN A 1 102 ? -0.184 14.015 -13.304 1.00 56.97 102 ASN A N 1
ATOM 786 C CA . ASN A 1 102 ? -0.806 14.549 -14.516 1.00 56.97 102 ASN A CA 1
ATOM 787 C C . ASN A 1 102 ? -2.344 14.604 -14.493 1.00 56.97 102 ASN A C 1
ATOM 789 O O . ASN A 1 102 ? -2.938 15.029 -15.485 1.00 56.97 102 ASN A O 1
ATOM 793 N N . LEU A 1 103 ? -3.008 14.203 -13.400 1.00 63.97 103 LEU A N 1
ATOM 794 C CA . LEU A 1 103 ? -4.473 14.129 -13.325 1.00 63.97 103 LEU A CA 1
ATOM 795 C C . LEU A 1 103 ? -4.995 14.472 -11.924 1.00 63.97 103 LEU A C 1
ATOM 797 O O . LEU A 1 103 ? -4.348 14.209 -10.913 1.00 63.97 103 LEU A O 1
ATOM 801 N N . GLY A 1 104 ? -6.199 15.048 -11.870 1.00 67.44 104 GLY A N 1
ATOM 802 C CA . GLY A 1 104 ? -6.992 15.025 -10.642 1.00 67.44 104 GLY A CA 1
ATOM 803 C C . GLY A 1 104 ? -7.453 13.593 -10.370 1.00 67.44 104 GLY A C 1
ATOM 804 O O . GLY A 1 104 ? -7.806 12.885 -11.311 1.00 67.44 104 GLY A O 1
ATOM 805 N N . ILE A 1 105 ? -7.438 13.174 -9.106 1.00 81.12 105 ILE A N 1
ATOM 806 C CA . ILE A 1 105 ? -7.865 11.831 -8.704 1.00 81.12 105 ILE A CA 1
ATOM 807 C C . ILE A 1 105 ? -9.208 11.922 -7.997 1.00 81.12 105 ILE A C 1
ATOM 809 O O . ILE A 1 105 ? -9.343 12.610 -6.982 1.00 81.12 105 ILE A O 1
ATOM 813 N N . ASP A 1 106 ? -10.179 11.171 -8.506 1.00 82.75 106 ASP A N 1
ATOM 814 C CA . ASP A 1 106 ? -11.407 10.900 -7.777 1.00 82.75 106 ASP A CA 1
ATOM 815 C C . ASP A 1 106 ? -11.116 9.862 -6.692 1.00 82.75 106 ASP A C 1
ATOM 817 O O . ASP A 1 106 ? -10.761 8.714 -6.964 1.00 82.75 106 ASP A O 1
ATOM 821 N N . LEU A 1 107 ? -11.248 10.278 -5.435 1.00 86.25 107 LEU A N 1
ATOM 822 C CA . LEU A 1 107 ? -11.075 9.373 -4.309 1.00 86.25 107 LEU A CA 1
ATOM 823 C C . LEU A 1 107 ? -12.268 8.410 -4.190 1.00 86.25 107 LEU A C 1
ATOM 825 O O . LEU A 1 107 ? -13.411 8.804 -4.445 1.00 86.25 107 LEU A O 1
ATOM 829 N N . PRO A 1 108 ? -12.045 7.173 -3.710 1.00 89.25 108 PRO A N 1
ATOM 830 C CA . PRO A 1 108 ? -13.136 6.253 -3.422 1.00 89.25 108 PRO A CA 1
ATOM 831 C C . PRO A 1 108 ? -14.123 6.824 -2.394 1.00 89.25 108 PRO A C 1
ATOM 833 O O . PRO A 1 108 ? -13.729 7.466 -1.417 1.00 89.25 108 PRO A O 1
ATOM 836 N N . THR A 1 109 ? -15.415 6.510 -2.544 1.00 91.81 109 THR A N 1
ATOM 837 C CA . THR A 1 109 ? -16.495 7.042 -1.683 1.00 91.81 109 THR A CA 1
ATOM 838 C C . THR A 1 109 ? -16.408 6.612 -0.216 1.00 91.81 109 THR A C 1
ATOM 840 O O . THR A 1 109 ? -17.140 7.136 0.619 1.00 91.81 109 THR A O 1
ATOM 843 N N . TYR A 1 110 ? -15.566 5.628 0.100 1.00 92.94 110 TYR A N 1
ATOM 844 C CA . TYR A 1 110 ? -15.337 5.141 1.460 1.00 92.94 110 TYR A CA 1
ATOM 845 C C . TYR A 1 110 ? -14.178 5.855 2.182 1.00 92.94 110 TYR A C 1
ATOM 847 O O . TYR A 1 110 ? -13.924 5.553 3.345 1.00 92.94 110 TYR A O 1
ATOM 855 N N . SER A 1 111 ? -13.469 6.787 1.529 1.00 91.25 111 SER A N 1
ATOM 856 C CA . SER A 1 111 ? -12.438 7.600 2.188 1.00 91.25 111 SER A CA 1
ATOM 857 C C . SER A 1 111 ? -13.070 8.518 3.244 1.00 91.25 111 SER A C 1
ATOM 859 O O . SER A 1 111 ? -13.997 9.276 2.956 1.00 91.25 111 SER A O 1
ATOM 861 N N . ASN A 1 112 ? -12.568 8.460 4.478 1.00 92.00 112 ASN A N 1
ATOM 862 C CA . ASN A 1 112 ? -13.072 9.205 5.628 1.00 92.00 112 ASN A CA 1
ATOM 863 C C . ASN A 1 112 ? -11.967 10.104 6.224 1.00 92.00 112 ASN A C 1
ATOM 865 O O . ASN A 1 112 ? -10.994 9.585 6.765 1.00 92.00 112 ASN A O 1
ATOM 869 N N . PRO A 1 113 ? -12.112 11.445 6.213 1.00 89.38 113 PRO A N 1
ATOM 870 C CA . PRO A 1 113 ? -11.139 12.373 6.808 1.00 89.38 113 PRO A CA 1
ATOM 871 C C . PRO A 1 113 ? -10.903 12.224 8.318 1.00 89.38 113 PRO A C 1
ATOM 873 O O . PRO A 1 113 ? -9.943 12.787 8.834 1.00 89.38 113 PRO A O 1
ATOM 876 N N . GLN A 1 114 ? -11.790 11.532 9.039 1.00 91.31 114 GLN A N 1
ATOM 877 C CA . GLN A 1 114 ? -11.690 11.292 10.486 1.00 91.31 114 GLN A CA 1
ATOM 878 C C . GLN A 1 114 ? -11.247 9.859 10.820 1.00 91.31 114 GLN A C 1
ATOM 880 O O . GLN A 1 114 ? -11.442 9.406 11.947 1.00 91.31 114 GLN A O 1
ATOM 885 N N . ALA A 1 115 ? -10.727 9.125 9.835 1.00 93.50 115 ALA A N 1
ATOM 886 C CA . ALA A 1 115 ? -10.313 7.746 10.027 1.00 93.50 115 ALA A CA 1
ATOM 887 C C . ALA A 1 115 ? -9.088 7.611 10.938 1.00 93.50 115 ALA A C 1
ATOM 889 O O . ALA A 1 115 ? -8.305 8.547 11.083 1.00 93.50 115 ALA A O 1
ATOM 890 N N . THR A 1 116 ? -8.885 6.424 11.513 1.00 91.31 116 THR A N 1
ATOM 891 C CA . THR A 1 116 ? -7.645 6.121 12.252 1.00 91.31 116 THR A CA 1
ATOM 892 C C . THR A 1 116 ? -6.551 5.526 11.370 1.00 91.31 116 THR A C 1
ATOM 894 O O . THR A 1 116 ? -5.365 5.718 11.647 1.00 91.31 116 THR A O 1
ATOM 897 N N . ASN A 1 117 ? -6.929 4.848 10.281 1.00 93.31 117 ASN A N 1
ATOM 898 C CA . ASN A 1 117 ? -5.983 4.359 9.284 1.00 93.31 117 ASN A CA 1
ATOM 899 C C . ASN A 1 117 ? -5.804 5.409 8.185 1.00 93.31 117 ASN A C 1
ATOM 901 O O . ASN A 1 117 ? -6.772 6.036 7.753 1.00 93.31 117 ASN A O 1
ATOM 905 N N . TYR A 1 118 ? -4.573 5.570 7.703 1.00 93.81 118 TYR A N 1
ATOM 906 C CA . TYR A 1 118 ? -4.225 6.539 6.665 1.00 93.81 118 TYR A CA 1
ATOM 907 C C . TYR A 1 118 ? -3.430 5.856 5.561 1.00 93.81 118 TYR A C 1
ATOM 909 O O . TYR A 1 118 ? -2.455 5.154 5.834 1.00 93.81 118 TYR A O 1
ATOM 917 N N . LEU A 1 119 ? -3.819 6.104 4.318 1.00 94.88 119 LEU A N 1
ATOM 918 C CA . LEU A 1 119 ? -3.075 5.722 3.134 1.00 94.88 119 LEU A CA 1
ATOM 919 C C . LEU A 1 119 ? -2.739 6.986 2.350 1.00 94.88 119 LEU A C 1
ATOM 921 O O . LEU A 1 119 ? -3.614 7.623 1.770 1.00 94.88 119 LEU A O 1
ATOM 925 N N . TYR A 1 120 ? -1.456 7.318 2.327 1.00 93.56 120 TYR A N 1
ATOM 926 C CA . TYR A 1 120 ? -0.901 8.259 1.370 1.00 93.56 120 TYR A CA 1
ATOM 927 C C . TYR A 1 120 ? -0.431 7.462 0.172 1.00 93.56 120 TYR A C 1
ATOM 929 O O . TYR A 1 120 ? 0.370 6.540 0.330 1.00 93.56 120 TYR A O 1
ATOM 937 N N . ILE A 1 121 ? -0.928 7.788 -1.008 1.00 94.19 121 ILE A N 1
ATOM 938 C CA . ILE A 1 121 ? -0.656 6.999 -2.197 1.00 94.19 121 ILE A CA 1
ATOM 939 C C . ILE A 1 121 ? -0.342 7.891 -3.387 1.00 94.19 121 ILE A C 1
ATOM 941 O O . ILE A 1 121 ? -0.981 8.921 -3.596 1.00 94.19 121 ILE A O 1
ATOM 945 N N . SER A 1 122 ? 0.679 7.529 -4.153 1.00 93.25 122 SER A N 1
ATOM 946 C CA . SER A 1 122 ? 1.075 8.324 -5.308 1.00 93.25 122 SER A CA 1
ATOM 947 C C . SER A 1 122 ? 1.662 7.483 -6.423 1.00 93.25 122 SER A C 1
ATOM 949 O O . SER A 1 122 ? 2.468 6.597 -6.152 1.00 93.25 122 SER A O 1
ATOM 951 N N . THR A 1 123 ? 1.338 7.822 -7.666 1.00 91.69 123 THR A N 1
ATOM 952 C CA . THR A 1 123 ? 2.077 7.346 -8.843 1.00 91.69 123 THR A CA 1
ATOM 953 C C . THR A 1 123 ? 2.572 8.529 -9.672 1.00 91.69 123 THR A C 1
ATOM 955 O O . THR A 1 123 ? 1.878 9.546 -9.778 1.00 91.69 123 THR A O 1
ATOM 958 N N . LEU A 1 124 ? 3.791 8.438 -10.209 1.00 89.31 124 LEU A N 1
ATOM 959 C CA . LEU A 1 124 ? 4.345 9.482 -11.069 1.00 89.31 124 LEU A CA 1
ATOM 960 C C . LEU A 1 124 ? 3.819 9.334 -12.501 1.00 89.31 124 LEU A C 1
ATOM 962 O O . LEU A 1 124 ? 3.162 10.251 -13.000 1.00 89.31 124 LEU A O 1
ATOM 966 N N . ASP A 1 125 ? 4.065 8.170 -13.107 1.00 83.56 125 ASP A N 1
ATOM 967 C CA . ASP A 1 125 ? 3.884 7.947 -14.545 1.00 83.56 125 ASP A CA 1
ATOM 968 C C . ASP A 1 125 ? 2.834 6.870 -14.892 1.00 83.56 125 ASP A C 1
ATOM 970 O O . ASP A 1 125 ? 2.474 6.721 -16.061 1.00 83.56 125 ASP A O 1
ATOM 974 N N . GLY A 1 126 ? 2.288 6.157 -13.900 1.00 87.44 126 GLY A N 1
ATOM 975 C CA . GLY A 1 126 ? 1.295 5.096 -14.107 1.00 87.44 126 GLY A CA 1
ATOM 976 C C . GLY A 1 126 ? -0.144 5.477 -13.762 1.00 87.44 126 GLY A C 1
ATOM 977 O O . GLY A 1 126 ? -0.456 6.619 -13.417 1.00 87.44 126 GLY A O 1
ATOM 978 N N . GLU A 1 127 ? -1.039 4.494 -13.853 1.00 91.62 127 GLU A N 1
ATOM 979 C CA . GLU A 1 127 ? -2.425 4.606 -13.392 1.00 91.62 127 GLU A CA 1
ATOM 980 C C . GLU A 1 127 ? -2.527 4.342 -11.884 1.00 91.62 127 GLU A C 1
ATOM 982 O O . GLU A 1 127 ? -1.734 3.590 -11.315 1.00 91.62 127 GLU A O 1
ATOM 987 N N . LEU A 1 128 ? -3.524 4.943 -11.230 1.00 93.38 128 LEU A N 1
ATOM 988 C CA . LEU A 1 128 ? -3.850 4.676 -9.832 1.00 93.38 128 LEU A CA 1
ATOM 989 C C . LEU A 1 128 ? -5.293 4.186 -9.716 1.00 93.38 128 LEU A C 1
ATOM 991 O O . LEU A 1 128 ? -6.233 4.960 -9.882 1.00 93.38 128 LEU A O 1
ATOM 995 N N . ASN A 1 129 ? -5.454 2.912 -9.369 1.00 94.12 129 ASN A N 1
ATOM 996 C CA . ASN A 1 129 ? -6.738 2.260 -9.157 1.00 94.12 129 ASN A CA 1
ATOM 997 C C . ASN A 1 129 ? -6.853 1.798 -7.698 1.00 94.12 129 ASN A C 1
ATOM 999 O O . ASN A 1 129 ? -5.987 1.091 -7.183 1.00 94.12 129 ASN A O 1
ATOM 1003 N N . ILE A 1 130 ? -7.925 2.209 -7.012 1.00 93.88 130 ILE A N 1
ATOM 1004 C CA . ILE A 1 130 ? -8.198 1.810 -5.624 1.00 93.88 130 ILE A CA 1
ATOM 1005 C C . ILE A 1 130 ? -9.657 1.365 -5.517 1.00 93.88 130 ILE A C 1
ATOM 1007 O O . ILE A 1 130 ? -10.565 2.152 -5.793 1.00 93.88 130 ILE A O 1
ATOM 1011 N N . GLN A 1 131 ? -9.876 0.111 -5.114 1.00 92.62 131 GLN A N 1
ATOM 1012 C CA . GLN A 1 131 ? -11.190 -0.539 -5.082 1.00 92.62 131 GLN A CA 1
ATOM 1013 C C . GLN A 1 131 ? -11.604 -1.025 -3.701 1.00 92.62 131 GLN A C 1
ATOM 1015 O O . GLN A 1 131 ? -10.832 -1.714 -2.989 1.00 92.62 131 GLN A O 1
#